Protein AF-A0A552AFI4-F1 (afdb_monomer_lite)

Structure (mmCIF, N/CA/C/O backbone):
data_AF-A0A552AFI4-F1
#
_entry.id   AF-A0A552AFI4-F1
#
loop_
_atom_site.group_PDB
_atom_site.id
_atom_site.type_symbol
_atom_site.label_atom_id
_atom_site.label_alt_id
_atom_site.label_comp_id
_atom_site.label_asym_id
_atom_site.label_entity_id
_atom_site.label_seq_id
_atom_site.pdbx_PDB_ins_code
_atom_site.Cartn_x
_atom_site.Cartn_y
_atom_site.Cartn_z
_atom_site.occupancy
_atom_site.B_iso_or_equiv
_atom_site.auth_seq_id
_atom_site.auth_comp_id
_atom_site.auth_asym_id
_atom_site.auth_atom_id
_atom_site.pdbx_PDB_model_num
ATOM 1 N N . MET A 1 1 ? -1.767 18.441 -1.273 1.00 87.25 1 MET A N 1
ATOM 2 C CA . MET A 1 1 ? -0.559 17.837 -0.650 1.00 87.25 1 MET A CA 1
ATOM 3 C C . MET A 1 1 ? -0.618 16.349 -0.942 1.00 87.25 1 MET A C 1
ATOM 5 O O . MET A 1 1 ? -1.729 15.847 -0.994 1.00 87.25 1 MET A O 1
ATOM 9 N N . LYS A 1 2 ? 0.512 15.667 -1.170 1.00 94.31 2 LYS A N 1
ATOM 10 C CA . LYS A 1 2 ? 0.508 14.231 -1.491 1.00 94.31 2 LYS A CA 1
ATOM 11 C C . LYS A 1 2 ? 1.048 13.407 -0.328 1.00 94.31 2 LYS A C 1
ATOM 13 O O . LYS A 1 2 ? 2.074 13.784 0.240 1.00 94.31 2 LYS A O 1
ATOM 18 N N . LEU A 1 3 ? 0.392 12.295 -0.015 1.00 96.44 3 LEU A N 1
ATOM 19 C CA . LEU A 1 3 ? 0.814 11.358 1.022 1.00 96.44 3 LEU A CA 1
ATOM 20 C C . LEU A 1 3 ? 1.059 9.983 0.400 1.00 96.44 3 LEU A C 1
ATOM 22 O O . LEU A 1 3 ? 0.152 9.387 -0.166 1.00 96.44 3 LEU A O 1
ATOM 26 N N . LEU A 1 4 ? 2.285 9.475 0.510 1.00 96.88 4 LEU A N 1
ATOM 27 C CA . LEU A 1 4 ? 2.624 8.127 0.063 1.00 96.88 4 LEU A CA 1
ATOM 28 C C . LEU A 1 4 ? 2.479 7.147 1.227 1.00 96.88 4 LEU A C 1
ATOM 30 O O . LEU A 1 4 ? 3.192 7.272 2.222 1.00 96.88 4 LEU A O 1
ATOM 34 N N . LEU A 1 5 ? 1.586 6.169 1.085 1.00 96.44 5 LEU A N 1
ATOM 35 C CA . LEU A 1 5 ? 1.381 5.127 2.087 1.00 96.44 5 LEU A CA 1
ATOM 36 C C . LEU A 1 5 ? 2.340 3.954 1.869 1.00 96.44 5 LEU A C 1
ATOM 38 O O . LEU A 1 5 ? 2.508 3.448 0.753 1.00 96.44 5 LEU A O 1
ATOM 42 N N . ASP A 1 6 ? 2.944 3.488 2.960 1.00 94.50 6 ASP A N 1
ATOM 43 C CA . ASP A 1 6 ? 3.623 2.196 2.985 1.00 94.50 6 ASP A CA 1
ATOM 44 C C . ASP A 1 6 ? 2.619 1.034 3.115 1.00 94.50 6 ASP A C 1
ATOM 46 O O . ASP A 1 6 ? 1.417 1.225 3.332 1.00 94.50 6 ASP A O 1
ATOM 50 N N . THR A 1 7 ? 3.120 -0.195 2.977 1.00 94.69 7 THR A N 1
ATOM 51 C CA . THR A 1 7 ? 2.314 -1.419 3.045 1.00 94.69 7 THR A CA 1
ATOM 52 C C . THR A 1 7 ? 1.517 -1.548 4.346 1.00 94.69 7 THR A C 1
ATOM 54 O O . THR A 1 7 ? 0.342 -1.912 4.308 1.00 94.69 7 THR A O 1
ATOM 57 N N . HIS A 1 8 ? 2.129 -1.288 5.506 1.00 95.06 8 HIS A N 1
ATOM 58 C CA . HIS A 1 8 ? 1.457 -1.490 6.794 1.00 95.06 8 HIS A CA 1
ATOM 59 C C . HIS A 1 8 ? 0.437 -0.395 7.071 1.00 95.06 8 HIS A C 1
ATOM 61 O O . HIS A 1 8 ? -0.661 -0.703 7.518 1.00 95.06 8 HIS A O 1
ATOM 67 N N . THR A 1 9 ? 0.762 0.850 6.741 1.00 95.94 9 THR A N 1
ATOM 68 C CA . THR A 1 9 ? -0.135 1.996 6.872 1.00 95.94 9 THR A CA 1
ATOM 69 C C . THR A 1 9 ? -1.395 1.785 6.041 1.00 95.94 9 THR A C 1
ATOM 71 O O . THR A 1 9 ? -2.496 1.916 6.572 1.00 95.94 9 THR A O 1
ATOM 74 N N . PHE A 1 10 ? -1.252 1.360 4.779 1.00 97.06 10 PHE A N 1
ATOM 75 C CA . PHE A 1 10 ? -2.390 1.001 3.928 1.00 97.06 10 PHE A CA 1
ATOM 76 C C . PHE A 1 10 ? -3.241 -0.114 4.552 1.00 97.06 10 PHE A C 1
ATOM 78 O O . PHE A 1 10 ? -4.451 0.045 4.706 1.00 97.06 10 PHE A O 1
ATOM 85 N N . LEU A 1 11 ? -2.617 -1.225 4.965 1.00 96.38 11 LEU A N 1
ATOM 86 C CA . LEU A 1 11 ? -3.334 -2.358 5.557 1.00 96.38 11 LEU A CA 1
ATOM 87 C C . LEU A 1 11 ? -4.019 -1.995 6.879 1.00 96.38 11 LEU A C 1
ATOM 89 O O . LEU A 1 11 ? -5.118 -2.469 7.151 1.00 96.38 11 LEU A O 1
ATOM 93 N N . TRP A 1 12 ? -3.394 -1.176 7.718 1.00 96.75 12 TRP A N 1
ATOM 94 C CA . TRP A 1 12 ? -4.002 -0.718 8.960 1.00 96.75 12 TRP A CA 1
ATOM 95 C C . TRP A 1 12 ? -5.168 0.222 8.705 1.00 96.75 12 TRP A C 1
ATOM 97 O O . TRP A 1 12 ? -6.190 0.087 9.373 1.00 96.75 12 TRP A O 1
ATOM 107 N N . PHE A 1 13 ? -5.043 1.116 7.727 1.00 96.31 13 PHE A N 1
ATOM 108 C CA . PHE A 1 13 ? -6.096 2.047 7.355 1.00 96.31 13 PHE A CA 1
ATOM 109 C C . PHE A 1 13 ? -7.361 1.322 6.880 1.00 96.31 13 PHE A C 1
ATOM 111 O O . PHE A 1 13 ? -8.414 1.476 7.497 1.00 96.31 13 PHE A O 1
ATOM 118 N N . ILE A 1 14 ? -7.250 0.437 5.883 1.00 95.19 14 ILE A N 1
ATOM 119 C CA . ILE A 1 14 ? -8.415 -0.276 5.320 1.00 95.19 14 ILE A CA 1
ATOM 120 C C . ILE A 1 14 ? -9.076 -1.249 6.311 1.00 95.19 14 ILE A C 1
ATOM 122 O O . ILE A 1 14 ? -10.233 -1.621 6.142 1.00 95.19 14 ILE A O 1
ATOM 126 N N . ASN A 1 15 ? -8.345 -1.668 7.351 1.00 93.50 15 ASN A N 1
ATOM 127 C CA . ASN A 1 15 ? -8.859 -2.532 8.415 1.00 93.50 15 ASN A CA 1
ATOM 128 C C . ASN A 1 15 ? -9.280 -1.751 9.673 1.00 93.50 15 ASN A C 1
ATOM 130 O O . ASN A 1 15 ? -9.611 -2.377 10.680 1.00 93.50 15 ASN A O 1
ATOM 134 N N . ASN A 1 16 ? -9.236 -0.411 9.648 1.00 92.62 16 ASN A N 1
ATOM 135 C CA . ASN A 1 16 ? -9.478 0.458 10.807 1.00 92.62 16 ASN A CA 1
ATOM 136 C C . ASN A 1 16 ? -8.716 -0.017 12.066 1.00 92.62 16 ASN A C 1
ATOM 138 O O . ASN A 1 16 ? -9.260 -0.109 13.168 1.00 92.62 16 ASN A O 1
ATOM 142 N N . SER A 1 17 ? -7.454 -0.399 11.869 1.00 95.25 17 SER A N 1
ATOM 143 C CA . SER A 1 17 ? -6.601 -0.985 12.899 1.00 95.25 17 SER A CA 1
ATOM 144 C C . SER A 1 17 ? -6.204 0.061 13.946 1.00 95.25 17 SER A C 1
ATOM 146 O O . SER A 1 17 ? -5.770 1.152 13.574 1.00 95.25 17 SER A O 1
ATOM 148 N N . PRO A 1 18 ? -6.214 -0.279 15.249 1.00 94.50 18 PRO A N 1
ATOM 149 C CA . PRO A 1 18 ? -5.742 0.616 16.309 1.00 94.50 18 PRO A CA 1
ATOM 150 C C . PRO A 1 18 ? -4.224 0.868 16.265 1.00 94.50 18 PRO A C 1
ATOM 152 O O . PRO A 1 18 ? -3.721 1.694 17.019 1.00 94.50 18 PRO A O 1
ATOM 155 N N . GLN A 1 19 ? -3.482 0.142 15.418 1.00 95.44 19 GLN A N 1
ATOM 156 C CA . GLN A 1 19 ? -2.049 0.372 15.199 1.00 95.44 19 GLN A CA 1
ATOM 157 C C . GLN A 1 19 ? -1.786 1.608 14.328 1.00 95.44 19 GLN A C 1
ATOM 159 O O . GLN A 1 19 ? -0.676 2.136 14.351 1.00 95.44 19 GLN A O 1
ATOM 164 N N . LEU A 1 20 ? -2.791 2.089 13.586 1.00 96.12 20 LEU A N 1
ATOM 165 C CA . LEU A 1 20 ? -2.699 3.364 12.888 1.00 96.12 20 LEU A CA 1
ATOM 166 C C . LEU A 1 20 ? -2.874 4.497 13.902 1.00 96.12 20 LEU A C 1
ATOM 168 O O . LEU A 1 20 ? -3.891 4.567 14.593 1.00 96.12 20 LEU A O 1
ATOM 172 N N . SER A 1 21 ? -1.883 5.383 14.000 1.00 95.12 21 SER A N 1
ATOM 173 C CA . SER A 1 21 ? -1.984 6.530 14.900 1.00 95.12 21 SER A CA 1
ATOM 174 C C . SER A 1 21 ? -3.140 7.444 14.491 1.00 95.12 21 SER A C 1
ATOM 176 O O . SER A 1 21 ? -3.482 7.558 13.313 1.00 95.12 21 SER A O 1
ATOM 178 N N . ILE A 1 22 ? -3.727 8.126 15.474 1.00 94.94 22 ILE A N 1
ATOM 179 C CA . ILE A 1 22 ? -4.829 9.070 15.247 1.00 94.94 22 ILE A CA 1
ATOM 180 C C . ILE A 1 22 ? -4.397 10.190 14.297 1.00 94.94 22 ILE A C 1
ATOM 182 O O . ILE A 1 22 ? -5.144 10.532 13.390 1.00 94.94 22 ILE A O 1
ATOM 186 N N . ASP A 1 23 ? -3.176 10.704 14.441 1.00 94.81 23 ASP A N 1
ATOM 187 C CA . ASP A 1 23 ? -2.658 11.753 13.558 1.00 94.81 23 ASP A CA 1
ATOM 188 C C . ASP A 1 23 ? -2.506 11.265 12.113 1.00 94.81 23 ASP A C 1
ATOM 190 O O . ASP A 1 23 ? -2.897 11.968 11.184 1.00 94.81 23 ASP A O 1
ATOM 194 N N . ALA A 1 24 ? -1.989 10.045 11.909 1.00 94.06 24 ALA A N 1
ATOM 195 C CA . ALA A 1 24 ? -1.877 9.460 10.575 1.00 94.06 24 ALA A CA 1
ATOM 196 C C . ALA A 1 24 ? -3.260 9.209 9.968 1.00 94.06 24 ALA A C 1
ATOM 198 O O . ALA A 1 24 ? -3.479 9.529 8.805 1.00 94.06 24 ALA A O 1
ATOM 199 N N . LYS A 1 25 ? -4.206 8.696 10.762 1.00 95.00 25 LYS A N 1
ATOM 200 C CA . LYS A 1 25 ? -5.592 8.506 10.334 1.00 95.00 25 LYS A CA 1
ATOM 201 C C . LYS A 1 25 ? -6.236 9.830 9.916 1.00 95.00 25 LYS A C 1
ATOM 203 O O . LYS A 1 25 ? -6.748 9.914 8.809 1.00 95.00 25 LYS A O 1
ATOM 208 N N . ASN A 1 26 ? -6.129 10.868 10.745 1.00 94.88 26 ASN A N 1
ATOM 209 C CA . ASN A 1 26 ? -6.661 12.199 10.443 1.00 94.88 26 ASN A CA 1
ATOM 210 C C . ASN A 1 26 ? -6.037 12.795 9.175 1.00 94.88 26 ASN A C 1
ATOM 212 O O . ASN A 1 26 ? -6.718 13.476 8.416 1.00 94.88 26 ASN A O 1
ATOM 216 N N . LEU A 1 27 ? -4.743 12.553 8.943 1.00 94.50 27 LEU A N 1
ATOM 217 C CA . LEU A 1 27 ? -4.062 13.013 7.737 1.00 94.50 27 LEU A CA 1
ATOM 218 C C . LEU A 1 27 ? -4.548 12.262 6.492 1.00 94.50 27 LEU A C 1
ATOM 220 O O . LEU A 1 27 ? -4.768 12.890 5.461 1.00 94.50 27 LEU A O 1
ATOM 224 N N . ILE A 1 28 ? -4.732 10.944 6.588 1.00 94.50 28 ILE A N 1
ATOM 225 C CA . ILE A 1 28 ? -5.241 10.113 5.489 1.00 94.50 28 ILE A CA 1
ATOM 226 C C . ILE A 1 28 ? -6.699 10.463 5.162 1.00 94.50 28 ILE A C 1
ATOM 228 O O . ILE A 1 28 ? -7.061 10.499 3.995 1.00 94.50 28 ILE A O 1
ATOM 232 N N . GLU A 1 29 ? -7.519 10.748 6.175 1.00 93.62 29 GLU A N 1
ATOM 233 C CA . GLU A 1 29 ? -8.931 11.137 6.022 1.00 93.62 29 GLU A CA 1
ATOM 234 C C . GLU A 1 29 ? -9.120 12.623 5.649 1.00 93.62 29 GLU A C 1
ATOM 236 O O . GLU A 1 29 ? -10.251 13.082 5.483 1.00 93.62 29 GLU A O 1
ATOM 241 N N . SER A 1 30 ? -8.033 13.394 5.530 1.00 92.75 30 SER A N 1
ATOM 242 C CA . SER A 1 30 ? -8.077 14.789 5.078 1.00 92.75 30 SER A CA 1
ATOM 243 C C . SER A 1 30 ? -8.095 14.904 3.547 1.00 92.75 30 SER A C 1
ATOM 245 O O . SER A 1 30 ? -7.873 13.930 2.838 1.00 92.75 30 SER A O 1
ATOM 247 N N . ASP A 1 31 ? -8.342 16.110 3.025 1.00 89.44 31 ASP A N 1
ATOM 248 C CA . ASP A 1 31 ? -8.373 16.398 1.582 1.00 89.44 31 ASP A CA 1
ATOM 249 C C . ASP A 1 31 ? -6.948 16.443 0.982 1.00 89.44 31 ASP A C 1
ATOM 251 O O . ASP A 1 31 ? -6.371 17.507 0.720 1.00 89.44 31 ASP A O 1
ATOM 255 N N . VAL A 1 32 ? -6.321 15.269 0.865 1.00 94.69 32 VAL A N 1
ATOM 256 C CA . VAL A 1 32 ? -4.964 15.069 0.335 1.00 94.69 32 VAL A CA 1
ATOM 257 C C . VAL A 1 32 ? -4.941 13.975 -0.725 1.00 94.69 32 VAL A C 1
ATOM 259 O O . VAL A 1 32 ? -5.692 13.008 -0.656 1.00 94.69 32 VAL A O 1
ATOM 262 N N . ASP A 1 33 ? -4.017 14.085 -1.681 1.00 96.44 33 ASP A N 1
ATOM 263 C CA . ASP A 1 33 ? -3.837 13.044 -2.693 1.00 96.44 33 ASP A CA 1
ATOM 264 C C . ASP A 1 33 ? -3.132 11.841 -2.051 1.00 96.44 33 ASP A C 1
ATOM 266 O O . ASP A 1 33 ? -1.954 11.925 -1.670 1.00 96.44 33 ASP A O 1
ATOM 270 N N . LEU A 1 34 ? -3.837 10.717 -1.942 1.00 97.56 34 LEU A N 1
ATOM 271 C CA . LEU A 1 34 ? -3.276 9.472 -1.431 1.00 97.56 34 LEU A CA 1
ATOM 272 C C . LEU A 1 34 ? -2.576 8.712 -2.554 1.00 97.56 34 LEU A C 1
ATOM 274 O O . LEU A 1 34 ? -3.168 8.383 -3.579 1.00 97.56 34 LEU A O 1
ATOM 278 N N . LEU A 1 35 ? -1.302 8.406 -2.344 1.00 98.06 35 LEU A N 1
ATOM 279 C CA . LEU A 1 35 ? -0.491 7.609 -3.250 1.00 98.06 35 LEU A CA 1
ATOM 280 C C . LEU A 1 35 ? -0.188 6.253 -2.614 1.00 98.06 35 LEU A C 1
ATOM 282 O O . LEU A 1 35 ? 0.143 6.170 -1.429 1.00 98.06 35 LEU A O 1
ATOM 286 N N . LEU A 1 36 ? -0.192 5.199 -3.425 1.00 97.56 36 LEU A N 1
ATOM 287 C CA . LEU A 1 36 ? 0.259 3.868 -3.026 1.00 97.56 36 LEU A CA 1
ATOM 288 C C . LEU A 1 36 ? 1.273 3.334 -4.038 1.00 97.56 36 LEU A C 1
ATOM 290 O O . LEU A 1 36 ? 1.007 3.268 -5.235 1.00 97.56 36 LEU A O 1
ATOM 294 N N . SER A 1 37 ? 2.458 2.944 -3.571 1.00 97.06 37 SER A N 1
ATOM 295 C CA . SER A 1 37 ? 3.495 2.405 -4.457 1.00 97.06 37 SER A CA 1
ATOM 296 C C . SER A 1 37 ? 3.127 1.018 -4.981 1.00 97.06 37 SER A C 1
ATOM 298 O O . SER A 1 37 ? 2.697 0.146 -4.220 1.00 97.06 37 SER A O 1
ATOM 300 N N . ILE A 1 38 ? 3.417 0.763 -6.260 1.00 96.62 38 ILE A N 1
ATOM 301 C CA . ILE A 1 38 ? 3.317 -0.584 -6.838 1.00 96.62 38 ILE A CA 1
ATOM 302 C C . ILE A 1 38 ? 4.212 -1.604 -6.107 1.00 96.62 38 ILE A C 1
ATOM 304 O O . ILE A 1 38 ? 3.889 -2.789 -6.063 1.00 96.62 38 ILE A O 1
ATOM 308 N N . ALA A 1 39 ? 5.306 -1.160 -5.474 1.00 95.81 39 ALA A N 1
ATOM 309 C CA . ALA A 1 39 ? 6.143 -2.031 -4.648 1.00 95.81 39 ALA A CA 1
ATOM 310 C C . ALA A 1 39 ? 5.419 -2.499 -3.374 1.00 95.81 39 ALA A C 1
ATOM 312 O O . ALA A 1 39 ? 5.531 -3.669 -3.013 1.00 95.81 39 ALA A O 1
ATOM 313 N N . SER A 1 40 ? 4.633 -1.625 -2.735 1.00 97.12 40 SER A N 1
ATOM 314 C CA . SER A 1 40 ? 3.803 -1.994 -1.579 1.00 97.12 40 SER A CA 1
ATOM 315 C C . SER A 1 40 ? 2.753 -3.030 -1.986 1.00 97.12 40 SER A C 1
ATOM 317 O O . SER A 1 40 ? 2.563 -4.042 -1.314 1.00 97.12 40 SER A O 1
ATOM 319 N N . LEU A 1 41 ? 2.121 -2.834 -3.150 1.00 97.19 41 LEU A N 1
ATOM 320 C CA . LEU A 1 41 ? 1.178 -3.801 -3.718 1.00 97.19 41 LEU A CA 1
ATOM 321 C C . LEU A 1 41 ? 1.828 -5.162 -3.997 1.00 97.19 41 LEU A C 1
ATOM 323 O O . LEU A 1 41 ? 1.222 -6.200 -3.713 1.00 97.19 41 LEU A O 1
ATOM 327 N N . TRP A 1 42 ? 3.059 -5.167 -4.510 1.00 97.44 42 TRP A N 1
ATOM 328 C CA . TRP A 1 42 ? 3.834 -6.387 -4.732 1.00 97.44 42 TRP A CA 1
ATOM 329 C C . TRP A 1 42 ? 4.161 -7.118 -3.422 1.00 97.44 42 TRP A C 1
ATOM 331 O O . TRP A 1 42 ? 4.001 -8.337 -3.344 1.00 97.44 42 TRP A O 1
ATOM 341 N N . GLU A 1 43 ? 4.539 -6.392 -2.367 1.00 97.88 43 GLU A N 1
ATOM 342 C CA . GLU A 1 43 ? 4.773 -6.970 -1.040 1.00 97.88 43 GLU A CA 1
ATOM 343 C C . GLU A 1 43 ? 3.510 -7.650 -0.482 1.00 97.88 43 GLU A C 1
ATOM 345 O O . GLU A 1 43 ? 3.585 -8.770 0.033 1.00 97.88 43 GLU A O 1
ATOM 350 N N . ILE A 1 44 ? 2.341 -7.011 -0.627 1.00 97.44 44 ILE A N 1
ATOM 351 C CA . ILE A 1 44 ? 1.044 -7.592 -0.240 1.00 97.44 44 ILE A CA 1
ATOM 352 C C . ILE A 1 44 ? 0.793 -8.884 -1.023 1.00 97.44 44 ILE A C 1
ATOM 354 O O . ILE A 1 44 ? 0.464 -9.903 -0.415 1.00 97.44 44 ILE A O 1
ATOM 358 N N . ALA A 1 45 ? 0.989 -8.872 -2.345 1.00 97.94 45 ALA A N 1
ATOM 359 C CA . ALA A 1 45 ? 0.782 -10.048 -3.190 1.00 97.94 45 ALA A CA 1
ATOM 360 C C . ALA A 1 45 ? 1.671 -11.224 -2.756 1.00 97.94 45 ALA A C 1
ATOM 362 O O . ALA A 1 45 ? 1.185 -12.347 -2.599 1.00 97.94 45 ALA A O 1
ATOM 363 N N . ILE A 1 46 ? 2.957 -10.961 -2.483 1.00 98.06 46 ILE A N 1
ATOM 364 C CA . ILE A 1 46 ? 3.882 -11.969 -1.954 1.00 98.06 46 ILE A CA 1
ATOM 365 C C . ILE A 1 46 ? 3.362 -12.508 -0.622 1.00 98.06 46 ILE A C 1
ATOM 367 O O . ILE A 1 46 ? 3.227 -13.724 -0.482 1.00 98.06 46 ILE A O 1
ATOM 371 N N . LYS A 1 47 ? 3.039 -11.633 0.339 1.00 97.69 47 LYS A N 1
ATOM 372 C CA . LYS A 1 47 ? 2.569 -12.032 1.676 1.00 97.69 47 LYS A CA 1
ATOM 373 C C . LYS A 1 47 ? 1.294 -12.882 1.620 1.00 97.69 47 LYS A C 1
ATOM 375 O O . LYS A 1 47 ? 1.209 -13.856 2.369 1.00 97.69 47 LYS A O 1
ATOM 380 N N . VAL A 1 48 ? 0.355 -12.563 0.726 1.00 97.88 48 VAL A N 1
ATOM 381 C CA . VAL A 1 48 ? -0.851 -13.373 0.477 1.00 97.88 48 VAL A CA 1
ATOM 382 C C . VAL A 1 48 ? -0.476 -14.739 -0.102 1.00 97.88 48 VAL A C 1
ATOM 384 O O . VAL A 1 48 ? -0.923 -15.760 0.415 1.00 97.88 48 VAL A O 1
ATOM 387 N N . SER A 1 49 ? 0.400 -14.786 -1.114 1.00 98.00 49 SER A N 1
ATOM 388 C CA . SER A 1 49 ? 0.788 -16.044 -1.776 1.00 98.00 49 SER A CA 1
ATOM 389 C C . SER A 1 49 ? 1.453 -17.059 -0.838 1.00 98.00 49 SER A C 1
A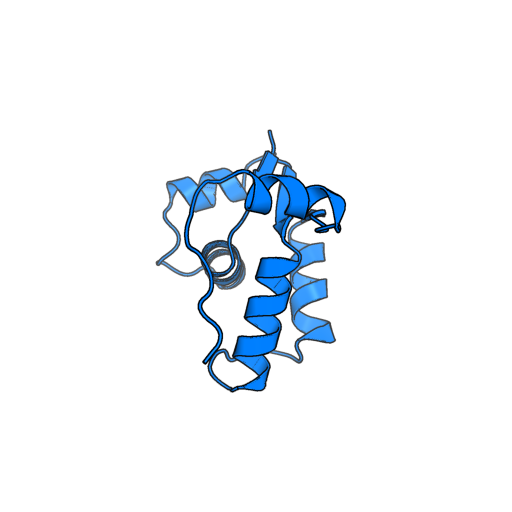TOM 391 O O . SER A 1 49 ? 1.261 -18.262 -0.991 1.00 98.00 49 SER A O 1
ATOM 393 N N . ILE A 1 50 ? 2.200 -16.578 0.162 1.00 98.19 50 ILE A N 1
ATOM 394 C CA . ILE A 1 50 ? 2.879 -17.419 1.159 1.00 98.19 50 ILE A CA 1
ATOM 395 C C . ILE A 1 50 ? 2.060 -17.605 2.448 1.00 98.19 50 ILE A C 1
ATOM 397 O O . ILE A 1 50 ? 2.594 -18.105 3.438 1.00 98.19 50 ILE A O 1
ATOM 401 N N . GLY A 1 51 ? 0.797 -17.162 2.476 1.00 97.12 51 GLY A N 1
ATOM 402 C CA . GLY A 1 51 ? -0.110 -17.319 3.620 1.00 97.12 51 GLY A CA 1
ATOM 403 C C . GLY A 1 51 ? 0.253 -16.496 4.863 1.00 97.12 51 GLY A C 1
ATOM 404 O O . GLY A 1 51 ? -0.257 -16.770 5.945 1.00 97.12 51 GLY A O 1
ATOM 405 N N . LYS A 1 52 ? 1.133 -15.493 4.738 1.00 97.00 52 LYS A N 1
ATOM 406 C CA . LYS A 1 52 ? 1.505 -14.589 5.846 1.00 97.00 52 LYS A CA 1
ATOM 407 C C . LYS A 1 52 ? 0.538 -13.419 6.027 1.00 97.00 52 LYS A C 1
ATOM 409 O O . LYS A 1 52 ? 0.623 -12.719 7.032 1.00 97.00 52 LYS A O 1
ATOM 414 N N . LEU A 1 53 ? -0.342 -13.187 5.058 1.00 96.31 53 LEU A N 1
ATOM 415 C CA . LEU A 1 53 ? -1.393 -12.180 5.120 1.00 96.31 53 LEU A CA 1
ATOM 416 C C . LEU A 1 53 ? -2.694 -12.784 4.596 1.00 96.31 53 LEU A C 1
ATOM 418 O O . LEU A 1 53 ? -2.752 -13.234 3.455 1.00 96.31 53 LEU A O 1
ATOM 422 N N . THR A 1 54 ? -3.732 -12.751 5.425 1.00 95.25 54 THR A N 1
ATOM 423 C CA . THR A 1 54 ? -5.090 -13.136 5.036 1.00 95.25 54 THR A CA 1
ATOM 424 C C . THR A 1 54 ? -5.882 -11.881 4.706 1.00 95.25 54 THR A C 1
ATOM 426 O O . THR A 1 54 ? -5.851 -10.911 5.461 1.00 95.25 54 THR A O 1
ATOM 429 N N . ILE A 1 55 ? -6.597 -11.909 3.587 1.00 95.50 55 ILE A N 1
ATOM 430 C CA . ILE A 1 55 ? -7.481 -10.834 3.132 1.00 95.50 55 ILE A CA 1
ATOM 431 C C . ILE A 1 55 ? -8.905 -11.380 2.944 1.00 95.50 55 ILE A C 1
ATOM 433 O O . ILE A 1 55 ? -9.052 -12.581 2.712 1.00 95.50 55 ILE A O 1
ATOM 437 N N . PRO A 1 56 ? -9.955 -10.542 3.064 1.00 93.62 56 PRO A N 1
ATOM 438 C CA . PRO A 1 56 ? -11.344 -11.010 3.020 1.00 93.62 56 PRO A CA 1
ATOM 439 C C . PRO A 1 56 ? -11.753 -11.705 1.711 1.00 93.62 56 PRO A C 1
ATOM 441 O O . PRO A 1 56 ? -12.561 -12.625 1.751 1.00 93.62 56 PRO A O 1
ATOM 444 N N . ASN A 1 57 ? -11.186 -11.283 0.574 1.00 94.31 57 ASN A N 1
ATOM 445 C CA . ASN A 1 57 ? -11.439 -11.829 -0.766 1.00 94.31 57 ASN A CA 1
ATOM 446 C C . ASN A 1 57 ? -10.114 -12.118 -1.486 1.00 94.31 57 ASN A C 1
ATOM 448 O O . ASN A 1 57 ? -9.038 -11.927 -0.922 1.00 94.31 57 ASN A O 1
ATOM 452 N N . THR A 1 58 ? -10.164 -12.548 -2.747 1.00 96.19 58 THR A N 1
ATOM 453 C CA . THR A 1 58 ? -8.951 -12.719 -3.553 1.00 96.19 58 THR A CA 1
ATOM 454 C C . THR A 1 58 ? -8.236 -11.383 -3.776 1.00 96.19 58 THR A C 1
ATOM 456 O O . THR A 1 58 ? -8.848 -10.312 -3.760 1.00 96.19 58 THR A O 1
ATOM 459 N N . TYR A 1 59 ? -6.916 -11.432 -3.971 1.00 96.62 59 TYR A N 1
ATOM 460 C CA . TYR A 1 59 ? -6.086 -10.233 -4.128 1.00 96.62 59 TYR A CA 1
ATOM 461 C C . TYR A 1 59 ? -6.562 -9.341 -5.286 1.00 96.62 59 TYR A C 1
ATOM 463 O O . TYR A 1 59 ? -6.666 -8.126 -5.127 1.00 96.62 59 TYR A O 1
ATOM 471 N N . ASP A 1 60 ? -6.898 -9.952 -6.423 1.00 96.56 60 ASP A N 1
ATOM 472 C CA . ASP A 1 60 ? -7.369 -9.306 -7.654 1.00 96.56 60 ASP A CA 1
ATOM 473 C C . ASP A 1 60 ? -8.746 -8.639 -7.521 1.00 96.56 60 ASP A C 1
ATOM 475 O O . ASP A 1 60 ? -9.119 -7.837 -8.371 1.00 96.56 60 ASP A O 1
ATOM 479 N N . GLN A 1 61 ? -9.479 -8.919 -6.443 1.00 97.06 61 GLN A N 1
ATOM 480 C CA . GLN A 1 61 ? -10.747 -8.264 -6.127 1.00 97.06 61 GLN A CA 1
ATOM 481 C C . GLN A 1 61 ? -10.578 -7.249 -5.000 1.00 97.06 61 GLN A C 1
ATOM 483 O O . GLN A 1 61 ? -10.944 -6.083 -5.138 1.00 97.06 61 GLN A O 1
ATOM 488 N N . PHE A 1 62 ? -10.003 -7.689 -3.879 1.00 96.94 62 PHE A N 1
ATOM 489 C CA . PHE A 1 62 ? -9.942 -6.901 -2.655 1.00 96.94 62 PHE A CA 1
ATOM 490 C C . PHE A 1 62 ? -9.077 -5.651 -2.815 1.00 96.94 62 PHE A C 1
ATOM 492 O O . PHE A 1 62 ? -9.492 -4.561 -2.431 1.00 96.94 62 PHE A O 1
ATOM 499 N N . ILE A 1 63 ? -7.882 -5.789 -3.392 1.00 97.00 63 ILE A N 1
ATOM 500 C CA . ILE A 1 63 ? -6.928 -4.681 -3.461 1.00 97.00 63 ILE A CA 1
ATOM 501 C C . ILE A 1 63 ? -7.398 -3.586 -4.428 1.00 97.00 63 ILE A C 1
ATOM 503 O O . ILE A 1 63 ? -7.453 -2.436 -3.992 1.00 97.00 63 ILE A O 1
ATOM 507 N N . PRO A 1 64 ? -7.816 -3.884 -5.677 1.00 97.00 64 PRO A N 1
ATOM 508 C CA . PRO A 1 64 ? -8.365 -2.854 -6.560 1.00 97.00 64 PRO A CA 1
ATOM 509 C C . PRO A 1 64 ? -9.597 -2.161 -5.974 1.00 97.00 64 PRO A C 1
ATOM 511 O O . PRO A 1 64 ? -9.713 -0.943 -6.079 1.00 97.00 64 PRO A O 1
ATOM 514 N N . GLN A 1 65 ? -10.476 -2.911 -5.297 1.00 97.75 65 GLN A N 1
ATOM 515 C CA . GLN A 1 65 ? -11.636 -2.335 -4.620 1.00 97.75 65 GLN A CA 1
ATOM 516 C C . GLN A 1 65 ? -11.215 -1.330 -3.542 1.00 97.75 65 GLN A C 1
ATOM 518 O O . GLN A 1 65 ? -11.771 -0.240 -3.485 1.00 97.75 65 GLN A O 1
ATOM 523 N N . GLN A 1 66 ? -10.237 -1.665 -2.696 1.00 97.38 66 GLN A N 1
ATOM 524 C CA . GLN A 1 66 ? -9.770 -0.754 -1.648 1.00 97.38 66 GLN A CA 1
ATOM 525 C C . GLN A 1 66 ? -9.041 0.468 -2.211 1.00 97.38 66 GLN A C 1
ATOM 527 O O . GLN A 1 66 ? -9.221 1.566 -1.696 1.00 97.38 66 GLN A O 1
ATOM 532 N N . VAL A 1 67 ? -8.261 0.310 -3.279 1.00 97.00 67 VAL A N 1
ATOM 533 C CA . VAL A 1 67 ? -7.617 1.442 -3.965 1.00 97.00 67 VAL A CA 1
ATOM 534 C C . VAL A 1 67 ? -8.672 2.407 -4.510 1.00 97.00 67 VAL A C 1
ATOM 536 O O . VAL A 1 67 ? -8.554 3.611 -4.310 1.00 97.00 67 VAL A O 1
ATOM 539 N N . GLN A 1 68 ? -9.730 1.880 -5.131 1.00 97.25 68 GLN A N 1
ATOM 540 C CA . GLN A 1 68 ? -10.819 2.689 -5.674 1.00 97.25 68 GLN A CA 1
ATOM 541 C C . GLN A 1 68 ? -11.677 3.341 -4.582 1.00 97.25 68 GLN A C 1
ATOM 543 O O . GLN A 1 68 ? -11.998 4.514 -4.690 1.00 97.25 68 GLN A O 1
ATOM 548 N N . LEU A 1 69 ? -12.061 2.599 -3.538 1.00 96.62 69 LEU A N 1
ATOM 549 C CA . LEU A 1 69 ? -12.920 3.116 -2.462 1.00 96.62 69 LEU A CA 1
ATOM 550 C C . LEU A 1 69 ? -12.279 4.258 -1.671 1.00 96.62 69 LEU A C 1
ATOM 552 O O . LEU A 1 69 ? -12.999 5.052 -1.076 1.00 96.62 69 LEU A O 1
ATOM 556 N N . ASN A 1 70 ? -10.949 4.302 -1.633 1.00 95.44 70 ASN A N 1
ATOM 557 C CA . ASN A 1 70 ? -10.190 5.303 -0.894 1.00 95.44 70 ASN A CA 1
ATOM 558 C C . ASN A 1 70 ? -9.497 6.315 -1.825 1.00 95.44 70 ASN A C 1
ATOM 560 O O . ASN A 1 70 ? -8.541 6.954 -1.395 1.00 95.44 70 ASN A O 1
ATOM 564 N N . ASP A 1 71 ? -9.929 6.409 -3.091 1.00 96.06 71 ASP A N 1
ATOM 565 C CA . ASP A 1 71 ? -9.423 7.353 -4.099 1.00 96.06 71 ASP A CA 1
ATOM 566 C C . ASP A 1 71 ? -7.882 7.425 -4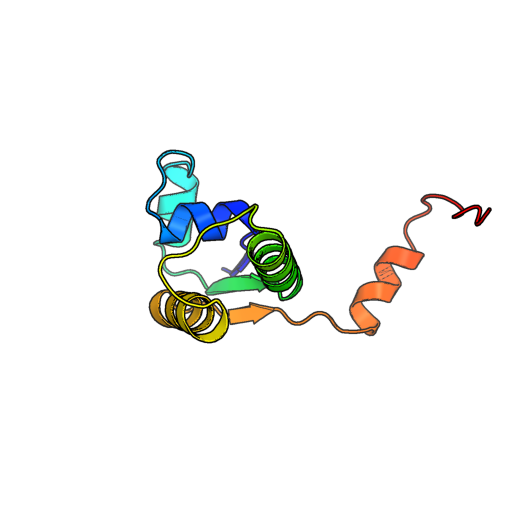.175 1.00 96.06 71 ASP A C 1
ATOM 568 O O . ASP A 1 71 ? -7.277 8.493 -4.276 1.00 96.06 71 ASP A O 1
ATOM 572 N N . MET A 1 72 ? -7.224 6.262 -4.119 1.00 96.88 72 MET A N 1
ATOM 573 C CA . MET A 1 72 ? -5.763 6.172 -4.118 1.00 96.88 72 MET A CA 1
ATOM 574 C C . MET A 1 72 ? -5.191 6.093 -5.537 1.00 96.88 72 MET A C 1
ATOM 576 O O . MET A 1 72 ? -5.610 5.277 -6.361 1.00 96.88 72 MET A O 1
ATOM 580 N N . GLU A 1 73 ? -4.145 6.871 -5.799 1.00 97.56 73 GLU A N 1
ATOM 581 C CA . GLU A 1 73 ? -3.372 6.805 -7.039 1.00 97.56 73 GLU A CA 1
ATOM 582 C C . GLU A 1 73 ? -2.207 5.810 -6.895 1.00 97.56 73 GLU A C 1
ATOM 584 O O . GLU A 1 73 ? -1.424 5.857 -5.941 1.00 97.56 73 GLU A O 1
ATOM 589 N N . ILE A 1 74 ? -2.050 4.906 -7.868 1.00 97.69 74 ILE A N 1
ATOM 590 C CA . ILE A 1 74 ? -0.931 3.959 -7.872 1.00 97.69 74 ILE A CA 1
ATOM 591 C C . ILE A 1 74 ? 0.323 4.604 -8.453 1.00 97.69 74 ILE A C 1
ATOM 593 O O . ILE A 1 74 ? 0.420 4.879 -9.651 1.00 97.69 74 ILE A O 1
ATOM 597 N N . LEU A 1 75 ? 1.340 4.754 -7.607 1.00 97.00 75 LEU A N 1
ATOM 598 C CA . LEU A 1 75 ? 2.642 5.253 -8.011 1.00 97.00 75 LEU A CA 1
ATOM 599 C C . LEU A 1 75 ? 3.471 4.125 -8.638 1.00 97.00 75 LEU A C 1
ATOM 601 O O . LEU A 1 75 ? 3.940 3.200 -7.965 1.00 97.00 75 LEU A O 1
ATOM 605 N N . SER A 1 76 ? 3.662 4.219 -9.952 1.00 95.69 76 SER A N 1
ATOM 606 C CA . SER A 1 76 ? 4.442 3.255 -10.730 1.00 95.69 76 SER A CA 1
ATOM 607 C C . SER A 1 76 ? 5.949 3.466 -10.566 1.00 95.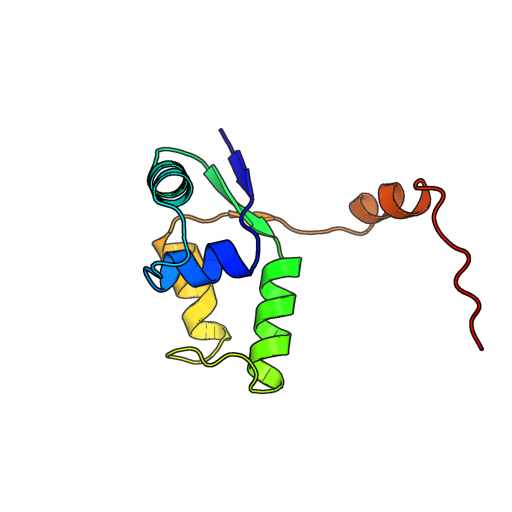69 76 SER A C 1
ATOM 609 O O . SER A 1 76 ? 6.446 4.593 -10.541 1.00 95.69 76 SER A O 1
ATOM 611 N N . ILE A 1 77 ? 6.705 2.367 -10.524 1.00 92.50 77 ILE A N 1
ATOM 612 C CA . ILE A 1 77 ? 8.170 2.391 -10.546 1.00 92.50 77 ILE A CA 1
ATOM 613 C C . ILE A 1 77 ? 8.640 2.027 -11.953 1.00 92.50 77 ILE A C 1
ATOM 615 O O . ILE A 1 77 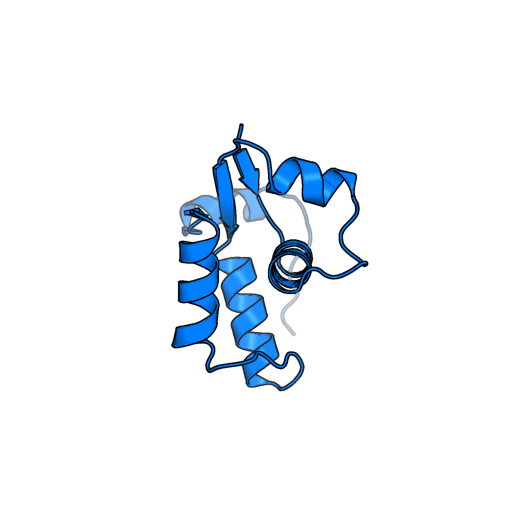? 8.259 0.992 -12.493 1.00 92.50 77 ILE A O 1
ATOM 619 N N . SER A 1 78 ? 9.477 2.880 -12.543 1.00 93.31 78 SER A N 1
ATOM 620 C CA . SER A 1 78 ? 10.114 2.642 -13.837 1.00 93.31 78 SER A CA 1
ATOM 6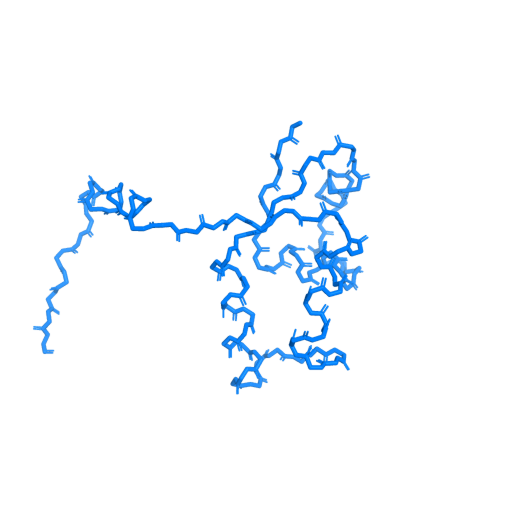21 C C . SER A 1 78 ? 11.608 2.367 -13.660 1.00 93.31 78 SER A C 1
ATOM 623 O O . SER A 1 78 ? 12.191 2.693 -12.626 1.00 93.31 78 SER A O 1
ATOM 625 N N . MET A 1 79 ? 12.259 1.832 -14.698 1.00 92.31 79 MET A N 1
ATOM 626 C CA . MET A 1 79 ? 13.716 1.643 -14.709 1.00 92.31 79 MET A CA 1
ATOM 627 C C . MET A 1 79 ? 14.483 2.941 -14.417 1.00 92.31 79 MET A C 1
ATOM 629 O O . MET A 1 79 ? 15.506 2.904 -13.740 1.00 92.31 79 MET A O 1
ATOM 633 N N . ALA A 1 80 ? 13.972 4.093 -14.869 1.00 91.44 80 ALA A N 1
ATOM 634 C CA . ALA A 1 80 ? 14.608 5.388 -14.634 1.00 91.44 80 ALA A CA 1
ATOM 635 C C . ALA A 1 80 ? 14.671 5.752 -13.141 1.00 91.44 80 ALA A C 1
ATOM 637 O O . ALA A 1 80 ? 15.640 6.371 -12.703 1.00 91.44 80 ALA A O 1
ATOM 638 N N . HIS A 1 81 ? 13.683 5.326 -12.345 1.00 90.12 81 HIS A N 1
ATOM 639 C CA . HIS A 1 81 ? 13.683 5.549 -10.896 1.00 90.12 81 HIS A CA 1
ATOM 640 C C . HIS A 1 81 ? 14.785 4.756 -10.182 1.00 90.12 81 HIS A C 1
ATOM 642 O O . HIS A 1 81 ? 15.191 5.136 -9.090 1.00 90.12 81 HIS A O 1
ATOM 648 N N . LEU A 1 82 ? 15.298 3.678 -10.781 1.00 89.94 82 LEU A N 1
ATOM 649 C CA . LEU A 1 82 ? 16.317 2.829 -10.157 1.00 89.94 82 LEU A CA 1
ATOM 650 C C . LEU A 1 82 ? 17.726 3.418 -10.265 1.00 89.94 82 LEU A C 1
ATOM 652 O O . LEU A 1 82 ? 18.598 3.054 -9.480 1.00 89.94 82 LEU A O 1
ATOM 656 N N . THR A 1 83 ? 17.956 4.354 -11.190 1.00 89.81 83 THR A N 1
ATOM 657 C CA . THR A 1 83 ? 19.269 4.986 -11.384 1.00 89.81 83 THR A CA 1
ATOM 658 C C . THR A 1 83 ? 19.785 5.619 -10.093 1.00 89.81 83 THR A C 1
ATOM 660 O O . THR A 1 83 ? 20.954 5.450 -9.764 1.00 89.81 83 THR A O 1
ATOM 663 N N . VAL A 1 84 ? 18.919 6.266 -9.302 1.00 87.00 84 VAL A N 1
ATOM 664 C CA . VAL A 1 84 ? 19.318 6.887 -8.024 1.00 87.00 84 VAL A CA 1
ATOM 665 C C . VAL A 1 84 ? 19.864 5.868 -7.018 1.00 87.00 84 VAL A C 1
ATOM 667 O O . VAL A 1 84 ? 20.783 6.181 -6.270 1.00 87.00 84 VAL A O 1
ATOM 670 N N . VAL A 1 85 ? 19.372 4.626 -7.052 1.00 84.56 85 VAL A N 1
ATOM 671 C CA . VAL A 1 85 ? 19.830 3.536 -6.172 1.00 84.56 85 VAL A CA 1
ATOM 672 C C . VAL A 1 85 ? 21.264 3.119 -6.507 1.00 84.56 85 VAL A C 1
ATOM 674 O O . VAL A 1 85 ? 22.007 2.680 -5.638 1.00 84.56 85 VAL A O 1
ATOM 677 N N . THR A 1 86 ? 21.692 3.290 -7.759 1.00 83.19 86 THR A N 1
ATOM 678 C CA . THR A 1 86 ? 23.083 3.018 -8.159 1.00 83.19 86 THR A CA 1
ATOM 679 C C . THR A 1 86 ? 24.060 4.115 -7.737 1.00 83.19 86 THR A C 1
ATOM 681 O O . THR A 1 86 ? 25.264 3.881 -7.727 1.00 83.19 86 THR A O 1
ATOM 684 N N . LEU A 1 87 ? 23.547 5.301 -7.393 1.00 78.69 87 LEU A N 1
ATOM 685 C CA . LEU A 1 87 ? 24.345 6.466 -7.006 1.00 78.69 87 LEU A CA 1
ATOM 686 C C . LEU A 1 87 ? 24.581 6.540 -5.493 1.00 78.69 87 LEU A C 1
ATOM 688 O O . LEU A 1 87 ? 25.430 7.306 -5.043 1.00 78.69 87 LEU A O 1
ATOM 692 N N . THR A 1 88 ? 23.847 5.760 -4.699 1.00 70.62 88 THR A N 1
ATOM 693 C CA . THR A 1 88 ? 24.141 5.600 -3.276 1.00 70.62 88 THR A CA 1
ATOM 694 C C . THR A 1 88 ? 25.324 4.646 -3.113 1.00 70.62 88 THR A C 1
ATOM 696 O O . THR A 1 88 ? 25.192 3.456 -3.392 1.00 70.62 88 THR A O 1
ATOM 699 N N . ASP A 1 89 ? 26.476 5.161 -2.667 1.00 63.78 89 ASP A N 1
ATOM 700 C CA . ASP A 1 89 ? 27.666 4.373 -2.313 1.00 63.78 89 ASP A CA 1
ATOM 701 C C . ASP A 1 89 ? 27.328 3.399 -1.171 1.00 63.78 89 ASP A C 1
ATOM 703 O O . ASP A 1 89 ? 27.413 3.719 0.015 1.00 63.78 89 ASP A O 1
ATOM 707 N N . GLY A 1 90 ? 26.880 2.198 -1.534 1.00 60.88 90 GLY A N 1
ATOM 708 C CA . GLY A 1 90 ? 26.331 1.227 -0.597 1.00 60.88 90 GLY A CA 1
ATOM 709 C C . GLY A 1 90 ? 26.413 -0.193 -1.137 1.00 60.88 90 GLY A C 1
ATOM 710 O O . GLY A 1 90 ? 25.467 -0.710 -1.713 1.00 60.88 90 GLY A O 1
ATOM 711 N N . HIS A 1 91 ? 27.552 -0.826 -0.855 1.00 54.59 91 HIS A N 1
ATOM 712 C CA . HIS A 1 91 ? 27.791 -2.271 -0.852 1.00 54.59 91 HIS A CA 1
ATOM 713 C C . HIS A 1 91 ? 27.869 -2.998 -2.206 1.00 54.59 91 HIS A C 1
ATOM 715 O O . HIS A 1 91 ? 26.893 -3.315 -2.880 1.00 54.59 91 HIS A O 1
ATOM 721 N N . LYS A 1 92 ? 29.111 -3.390 -2.521 1.00 52.94 92 LYS A N 1
ATOM 722 C CA . LYS A 1 92 ? 29.457 -4.456 -3.462 1.00 52.94 92 LYS A CA 1
ATOM 723 C C . LYS A 1 92 ? 28.683 -5.725 -3.093 1.00 52.94 92 LYS A C 1
ATOM 725 O O . LYS A 1 92 ? 28.988 -6.363 -2.088 1.00 52.94 92 LYS A O 1
ATOM 730 N N . TRP A 1 93 ? 27.726 -6.117 -3.927 1.00 53.06 93 TRP A N 1
ATOM 731 C CA . TRP A 1 93 ? 27.157 -7.459 -3.887 1.00 53.06 93 TRP A CA 1
ATOM 732 C C . TRP A 1 93 ? 28.245 -8.452 -4.307 1.00 53.06 93 TRP A C 1
ATOM 734 O O . TRP A 1 93 ? 28.523 -8.619 -5.495 1.00 53.06 93 TRP A O 1
ATOM 744 N N . VAL A 1 94 ? 28.899 -9.090 -3.336 1.00 50.34 94 VAL A N 1
ATOM 745 C CA . VAL A 1 94 ? 29.720 -10.274 -3.601 1.00 50.34 94 VAL A CA 1
ATOM 746 C C . VAL A 1 94 ? 28.750 -11.413 -3.893 1.00 50.34 94 VAL A C 1
ATOM 748 O O . VAL A 1 94 ? 28.093 -11.923 -2.990 1.00 50.34 94 VAL A O 1
ATOM 751 N N . LYS A 1 95 ? 28.620 -11.776 -5.171 1.00 52.75 95 LYS A N 1
ATOM 752 C CA . LYS A 1 95 ? 27.997 -13.038 -5.571 1.00 52.75 95 LYS A CA 1
ATOM 753 C C . LYS A 1 95 ? 28.975 -14.170 -5.237 1.00 52.75 95 LYS A C 1
ATOM 755 O O . LYS A 1 95 ? 30.031 -14.241 -5.862 1.00 52.75 95 LYS A O 1
ATOM 760 N N . THR A 1 96 ? 28.643 -15.000 -4.251 1.00 61.09 96 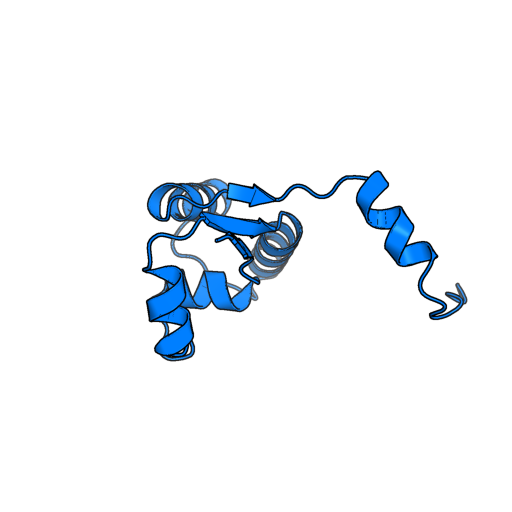THR A N 1
ATOM 761 C CA . THR A 1 96 ? 29.122 -16.393 -4.163 1.00 61.09 96 THR A CA 1
ATOM 762 C C . THR A 1 96 ? 28.287 -17.289 -5.053 1.00 61.09 96 THR A C 1
ATOM 764 O O . THR A 1 96 ? 27.058 -17.050 -5.099 1.00 61.09 96 THR A O 1
#

Secondary structure (DSSP, 8-state):
-EEEEPHHHHHHHHTT-TTS-HHHHHHHTSS-EEEEEHHHHHHHHHHHHTTSS--SS-HHHHHHHHHHHTT-EEE---HHHHHHHHHS--------

pLDDT: mean 91.51, std 11.49, range [50.34, 98.19]

Foldseek 3Di:
DEDEDALVLLVCQVVVHPVNDPVNNVVLPDPHAYEYEVVSLVVVVVCVVVVVDDDPDDSVPRVVVSCVVSVYDYDYDDPVNCVVVVVPPDDDPPDD

Radius of gyration: 15.9 Å; chains: 1; bounding box: 43×35×31 Å

Sequence (96 aa):
MKLLLDTHTFLWFINNSPQLSIDAKNLIESDVDLLLSIASLWEIAIKVSIGKLTIPNTYDQFIPQQVQLNDMEILSISMAHLTVVTLTDGHKWVKT